Protein AF-A0A142JHS7-F1 (afdb_monomer_lite)

Sequence (77 aa):
MTPQIAAEKADQLIGQYVRELGAYGDRDMVRQALIMLISKAALGIECVAGLERTTKILMETALNVATVVEKRKEPQS

Organism: NCBI:txid1796606

Structure (mmCIF, N/CA/C/O backbone):
data_AF-A0A142JHS7-F1
#
_entry.id   AF-A0A142JHS7-F1
#
loop_
_atom_site.group_PDB
_atom_site.id
_atom_site.type_symbol
_atom_site.label_atom_id
_atom_site.label_alt_id
_atom_site.label_comp_id
_atom_site.label_asym_id
_atom_site.label_entity_id
_atom_site.label_seq_id
_atom_site.pdbx_PDB_ins_code
_atom_site.Cartn_x
_atom_site.Cartn_y
_atom_site.Cartn_z
_atom_site.occupancy
_atom_site.B_iso_or_equiv
_atom_site.auth_seq_id
_atom_site.auth_comp_id
_atom_site.auth_asym_id
_atom_site.auth_atom_id
_atom_site.pdbx_PDB_model_num
ATOM 1 N N . MET A 1 1 ? 15.099 13.064 -3.925 1.00 63.59 1 MET A N 1
ATOM 2 C CA . MET A 1 1 ? 13.655 13.107 -3.604 1.00 63.59 1 MET A CA 1
ATOM 3 C C . MET A 1 1 ? 13.521 12.926 -2.101 1.00 63.59 1 MET A C 1
ATOM 5 O O . MET A 1 1 ? 14.165 12.022 -1.583 1.00 63.59 1 MET A O 1
ATOM 9 N N . THR A 1 2 ? 12.802 13.798 -1.392 1.00 85.25 2 THR A N 1
ATOM 10 C CA . THR A 1 2 ? 12.574 13.625 0.055 1.00 85.25 2 THR A CA 1
ATOM 11 C C . THR A 1 2 ? 11.434 12.621 0.292 1.00 85.25 2 THR A C 1
ATOM 13 O O . THR A 1 2 ? 10.603 12.446 -0.605 1.00 85.25 2 THR A O 1
ATOM 16 N N . PRO A 1 3 ? 11.352 11.972 1.471 1.00 83.75 3 PRO A N 1
ATOM 17 C CA . PRO A 1 3 ? 10.248 11.062 1.797 1.00 83.75 3 PRO A CA 1
ATOM 18 C C . PRO A 1 3 ? 8.863 11.709 1.656 1.00 83.75 3 PRO A C 1
ATOM 20 O O . PRO A 1 3 ? 7.937 11.077 1.162 1.00 83.75 3 PRO A O 1
ATOM 23 N N . GLN A 1 4 ? 8.748 12.991 2.009 1.00 85.88 4 GLN A N 1
ATOM 24 C CA . GLN A 1 4 ? 7.507 13.759 1.909 1.00 85.88 4 GLN A CA 1
ATOM 25 C C . GLN A 1 4 ? 7.024 13.905 0.457 1.00 85.88 4 GLN A C 1
ATOM 27 O O . GLN A 1 4 ? 5.881 13.591 0.145 1.00 85.88 4 GLN A O 1
ATOM 32 N N . ILE A 1 5 ? 7.925 14.287 -0.455 1.00 81.06 5 ILE A N 1
ATOM 33 C CA . ILE A 1 5 ? 7.607 14.422 -1.886 1.00 81.06 5 ILE A CA 1
ATOM 34 C C . ILE A 1 5 ? 7.240 13.055 -2.492 1.00 81.06 5 ILE A C 1
ATOM 36 O O . ILE A 1 5 ? 6.429 12.970 -3.412 1.00 81.06 5 ILE A O 1
ATOM 40 N N . ALA A 1 6 ? 7.838 11.967 -1.991 1.00 77.62 6 ALA A N 1
ATOM 41 C CA . ALA A 1 6 ? 7.492 10.610 -2.414 1.00 77.62 6 ALA A CA 1
ATOM 42 C C . ALA A 1 6 ? 6.091 10.196 -1.959 1.00 77.62 6 ALA A C 1
ATOM 44 O O . ALA A 1 6 ? 5.352 9.630 -2.764 1.00 77.62 6 ALA A O 1
ATOM 45 N N . ALA A 1 7 ? 5.714 10.525 -0.722 1.00 78.06 7 ALA A N 1
ATOM 46 C CA . ALA A 1 7 ? 4.373 10.279 -0.203 1.00 78.06 7 ALA A CA 1
ATOM 47 C C . ALA A 1 7 ? 3.309 11.041 -1.010 1.00 78.06 7 ALA A C 1
ATOM 49 O O . ALA A 1 7 ? 2.380 10.431 -1.528 1.00 78.06 7 ALA A O 1
ATOM 50 N N . GLU A 1 8 ? 3.508 12.341 -1.234 1.00 87.81 8 GLU A N 1
ATOM 51 C CA . GLU A 1 8 ? 2.574 13.175 -2.006 1.00 87.81 8 GLU A CA 1
ATOM 52 C C . GLU A 1 8 ? 2.381 12.664 -3.439 1.00 87.81 8 GLU A C 1
ATOM 54 O O . GLU A 1 8 ? 1.265 12.630 -3.962 1.00 87.81 8 GLU A O 1
ATOM 59 N N . LYS A 1 9 ? 3.465 12.218 -4.083 1.00 86.25 9 LYS A N 1
ATOM 60 C CA . LYS A 1 9 ? 3.393 11.649 -5.431 1.00 86.25 9 LYS A CA 1
ATOM 61 C C . LYS A 1 9 ? 2.668 10.300 -5.449 1.00 86.25 9 LYS A C 1
ATOM 63 O O . LYS A 1 9 ? 1.938 10.025 -6.400 1.00 86.25 9 LYS A O 1
ATOM 68 N N . ALA A 1 10 ? 2.851 9.466 -4.425 1.00 82.25 10 ALA A N 1
ATOM 69 C CA . ALA A 1 10 ? 2.121 8.208 -4.297 1.00 82.25 10 ALA A CA 1
ATOM 70 C C . ALA A 1 10 ? 0.612 8.456 -4.141 1.00 82.25 10 ALA A C 1
ATOM 72 O O . ALA A 1 10 ? -0.179 7.838 -4.854 1.00 82.25 10 ALA A O 1
ATOM 73 N N . ASP A 1 11 ? 0.221 9.418 -3.302 1.00 87.44 11 ASP A N 1
ATOM 74 C CA . ASP A 1 11 ? -1.182 9.799 -3.109 1.00 87.44 11 ASP A CA 1
ATOM 75 C C . ASP A 1 11 ? -1.824 10.292 -4.415 1.00 87.44 11 ASP A C 1
ATOM 77 O O . ASP A 1 11 ? -2.942 9.897 -4.756 1.00 87.44 11 ASP A O 1
ATOM 81 N N . GLN A 1 12 ? -1.101 11.104 -5.194 1.00 88.00 12 GLN A N 1
ATOM 82 C CA . GLN A 1 12 ? -1.564 11.571 -6.504 1.00 88.00 12 GLN A CA 1
ATOM 83 C C . GLN A 1 12 ? -1.802 10.417 -7.486 1.00 88.00 12 GLN A C 1
ATOM 85 O O . GLN A 1 12 ? -2.847 10.384 -8.139 1.00 88.00 12 GLN A O 1
ATOM 90 N N . LEU A 1 13 ? -0.867 9.466 -7.575 1.00 86.50 13 LEU A N 1
ATOM 91 C CA . LEU A 1 13 ? -0.970 8.312 -8.475 1.00 86.50 13 LEU A CA 1
ATOM 92 C C . LEU A 1 13 ? -2.125 7.383 -8.082 1.00 86.50 13 LEU A C 1
ATOM 94 O O . LEU A 1 13 ? -2.897 6.965 -8.944 1.00 86.50 13 LEU A O 1
ATOM 98 N N . ILE A 1 14 ? -2.299 7.113 -6.785 1.00 86.69 14 ILE A N 1
ATOM 99 C CA . ILE A 1 14 ? -3.431 6.324 -6.279 1.00 86.69 14 ILE A CA 1
ATOM 100 C C . ILE A 1 14 ? -4.752 7.039 -6.590 1.00 86.69 14 ILE A C 1
ATOM 102 O O . ILE A 1 14 ? -5.689 6.426 -7.103 1.00 86.69 14 ILE A O 1
ATOM 106 N N . GLY A 1 15 ? -4.829 8.347 -6.333 1.00 86.06 15 GLY A N 1
ATOM 107 C CA . GLY A 1 15 ? -6.018 9.149 -6.619 1.00 86.06 15 GLY A CA 1
ATOM 108 C C . GLY A 1 15 ? -6.339 9.264 -8.113 1.00 86.06 15 GLY A C 1
ATOM 109 O O . GLY A 1 15 ? -7.505 9.401 -8.486 1.00 86.06 15 GLY A O 1
ATOM 110 N N . GLN A 1 16 ? -5.333 9.214 -8.987 1.00 88.69 16 GLN A N 1
ATOM 111 C CA . GLN A 1 16 ? -5.531 9.123 -10.433 1.00 88.69 16 GLN A CA 1
ATOM 112 C C . GLN A 1 16 ? -6.094 7.751 -10.823 1.00 88.69 16 GLN A C 1
ATOM 114 O O . GLN A 1 16 ? -7.135 7.695 -11.471 1.00 88.69 16 GLN A O 1
ATOM 119 N N . TYR A 1 17 ? -5.484 6.665 -10.349 1.00 84.69 17 TYR A N 1
ATOM 120 C CA . TYR A 1 17 ? -5.936 5.302 -10.630 1.00 84.69 17 TYR A CA 1
ATOM 121 C C . TYR A 1 17 ? -7.393 5.055 -10.207 1.00 84.69 17 TYR A C 1
ATOM 123 O O . TYR A 1 17 ? -8.198 4.517 -10.963 1.00 84.69 17 TYR A O 1
ATOM 131 N N . VAL A 1 18 ? -7.770 5.513 -9.010 1.00 86.81 18 VAL A N 1
ATOM 132 C CA . VAL A 1 18 ? -9.151 5.427 -8.508 1.00 86.81 18 VAL A CA 1
ATOM 133 C C . VAL A 1 18 ? -10.136 6.192 -9.402 1.00 86.81 18 VAL A C 1
ATOM 135 O O . VAL A 1 18 ? -11.260 5.732 -9.609 1.00 86.81 18 VAL A O 1
ATOM 138 N N . ARG A 1 19 ? -9.732 7.348 -9.946 1.00 87.88 19 ARG A N 1
ATOM 139 C CA . ARG A 1 19 ? -10.556 8.116 -10.893 1.00 87.88 19 ARG A CA 1
ATOM 140 C C . ARG A 1 19 ? -10.707 7.394 -12.228 1.00 87.88 19 ARG A C 1
ATOM 142 O O . ARG A 1 19 ? -11.817 7.331 -12.742 1.00 87.88 19 ARG A O 1
ATOM 149 N N . GLU A 1 20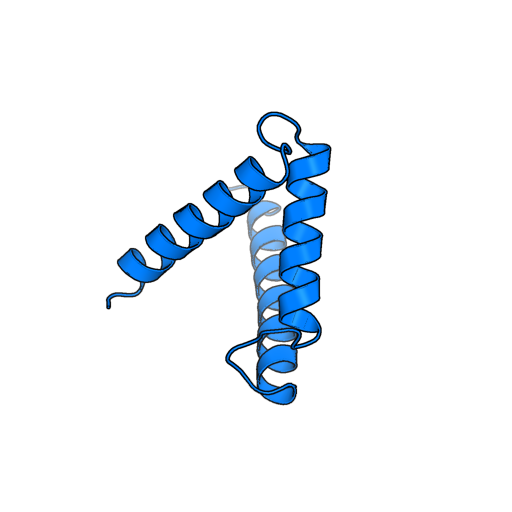 ? -9.6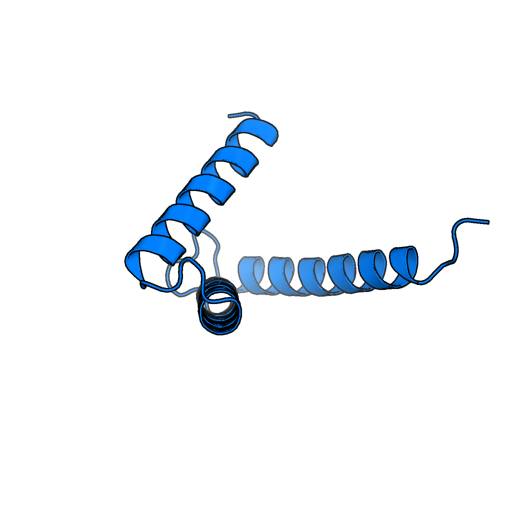27 6.827 -12.756 1.00 87.38 20 GLU A N 1
ATOM 150 C CA . GLU A 1 20 ? -9.630 6.070 -14.017 1.00 87.38 20 GLU A CA 1
ATOM 151 C C . GLU A 1 20 ? -10.498 4.807 -13.941 1.00 87.38 20 GLU A C 1
ATOM 153 O O . GLU A 1 20 ? -11.168 4.462 -14.910 1.00 87.38 20 GLU A O 1
ATOM 158 N N . LEU A 1 21 ? -10.571 4.166 -12.772 1.00 84.25 21 LEU A N 1
ATOM 159 C CA . LEU A 1 21 ? -11.488 3.050 -12.515 1.00 84.25 21 LEU A CA 1
ATOM 160 C C . LEU A 1 21 ? -12.968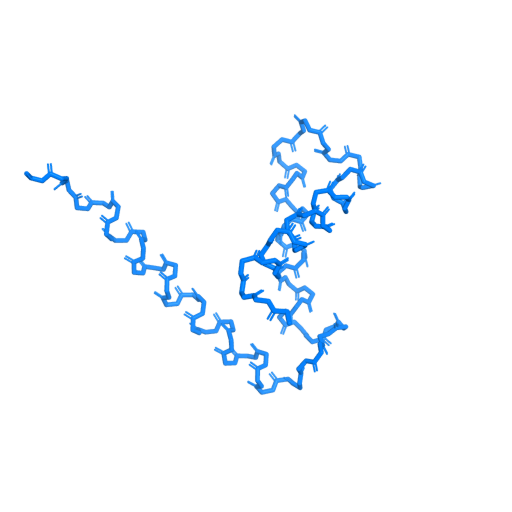 3.461 -12.409 1.00 84.25 21 LEU A C 1
ATOM 162 O O . LEU A 1 21 ? -13.822 2.594 -12.236 1.00 84.25 21 LEU A O 1
ATOM 166 N N . GLY A 1 22 ? -13.287 4.759 -12.442 1.00 85.56 22 GLY A N 1
ATOM 167 C CA . GLY A 1 22 ? -14.644 5.257 -12.202 1.00 85.56 22 GLY A CA 1
ATOM 168 C C . GLY A 1 22 ? -15.127 5.058 -10.760 1.00 85.56 22 GLY A C 1
ATOM 169 O O . GLY A 1 22 ? -16.309 5.214 -10.484 1.00 85.56 22 GLY A O 1
ATOM 170 N N . ALA A 1 23 ? -14.222 4.733 -9.832 1.00 84.31 23 ALA A N 1
ATOM 171 C CA . ALA A 1 23 ? -14.544 4.439 -8.437 1.00 84.31 23 ALA A CA 1
ATOM 172 C C . ALA A 1 23 ? -14.713 5.705 -7.576 1.00 84.31 23 ALA A C 1
ATOM 174 O O . ALA A 1 23 ? -15.077 5.628 -6.404 1.00 84.31 23 ALA A O 1
ATOM 175 N N . TYR A 1 24 ? -14.409 6.889 -8.114 1.00 80.38 24 TYR A N 1
ATOM 176 C CA . TYR A 1 24 ? -14.429 8.132 -7.345 1.00 80.38 24 TYR A CA 1
ATOM 177 C C . TYR A 1 24 ? -15.846 8.482 -6.860 1.00 80.38 24 TYR A C 1
ATOM 179 O O . TYR A 1 24 ? -16.766 8.625 -7.657 1.00 80.38 24 TYR A O 1
ATOM 187 N N . GLY A 1 25 ? -16.008 8.655 -5.545 1.00 83.38 25 GLY A N 1
ATOM 188 C CA . GLY A 1 25 ? -17.308 8.894 -4.904 1.00 83.38 25 GLY A CA 1
ATOM 189 C C . GLY A 1 25 ? -18.012 7.623 -4.411 1.00 83.38 25 GLY A C 1
ATOM 190 O O . GLY A 1 25 ? -18.902 7.727 -3.569 1.00 83.38 25 GLY A O 1
ATOM 191 N N . ASP A 1 26 ? -17.559 6.439 -4.832 1.00 88.75 26 ASP A N 1
ATOM 192 C CA . ASP A 1 26 ? -18.054 5.145 -4.360 1.00 88.75 26 ASP A CA 1
ATOM 193 C C . ASP A 1 26 ? -17.052 4.514 -3.378 1.00 88.75 26 ASP A C 1
ATOM 195 O O . ASP A 1 26 ? -15.969 4.051 -3.742 1.00 88.75 26 ASP A O 1
ATOM 199 N N . ARG A 1 27 ? -17.412 4.483 -2.089 1.00 87.94 27 ARG A N 1
ATOM 200 C CA . ARG A 1 27 ? -16.522 3.968 -1.034 1.00 87.94 27 ARG A CA 1
ATOM 201 C C . ARG A 1 27 ? -16.196 2.483 -1.195 1.00 87.94 27 ARG A C 1
ATOM 203 O O . ARG A 1 27 ? -15.107 2.069 -0.793 1.00 87.94 27 ARG A O 1
ATOM 210 N N . ASP A 1 28 ? -17.122 1.681 -1.713 1.00 83.62 28 ASP A N 1
ATOM 211 C CA . ASP A 1 28 ? -16.918 0.246 -1.896 1.00 83.62 28 ASP A CA 1
ATOM 212 C C . ASP A 1 28 ? -15.960 -0.008 -3.063 1.00 83.62 28 ASP A C 1
ATOM 214 O O . ASP A 1 28 ? -15.001 -0.772 -2.913 1.00 83.62 28 ASP A O 1
ATOM 218 N N . MET A 1 29 ? -16.139 0.700 -4.181 1.00 79.94 29 MET A N 1
ATOM 219 C CA . MET A 1 29 ? -15.231 0.596 -5.327 1.00 79.94 29 MET A CA 1
ATOM 220 C C . MET A 1 29 ? -13.830 1.128 -5.007 1.00 79.94 29 MET A C 1
ATOM 222 O O . MET A 1 29 ? -12.840 0.498 -5.380 1.00 79.94 29 MET A O 1
ATOM 226 N N . VAL A 1 30 ? -13.714 2.229 -4.250 1.00 85.12 30 VAL A N 1
ATOM 227 C CA . VAL A 1 30 ? -12.412 2.731 -3.767 1.00 85.12 30 VAL A CA 1
ATOM 228 C C . VAL A 1 30 ? -11.706 1.672 -2.923 1.00 85.12 30 VAL A C 1
ATOM 230 O O . VAL A 1 30 ? -10.520 1.409 -3.121 1.00 85.12 30 VAL A O 1
ATOM 233 N N . ARG A 1 31 ? -12.426 1.023 -1.999 1.00 83.81 31 ARG A N 1
ATOM 234 C CA . ARG A 1 31 ? -11.861 -0.045 -1.163 1.00 83.81 31 ARG A CA 1
ATOM 235 C C . ARG A 1 31 ? -11.344 -1.202 -2.016 1.00 83.81 31 ARG A C 1
ATOM 237 O O . ARG A 1 31 ? -10.233 -1.671 -1.786 1.00 83.81 31 ARG A O 1
ATOM 244 N N . GLN A 1 32 ? -12.122 -1.649 -3.001 1.00 79.88 32 GLN A N 1
ATOM 245 C CA . GLN A 1 32 ? -11.717 -2.731 -3.902 1.00 79.88 32 GLN A CA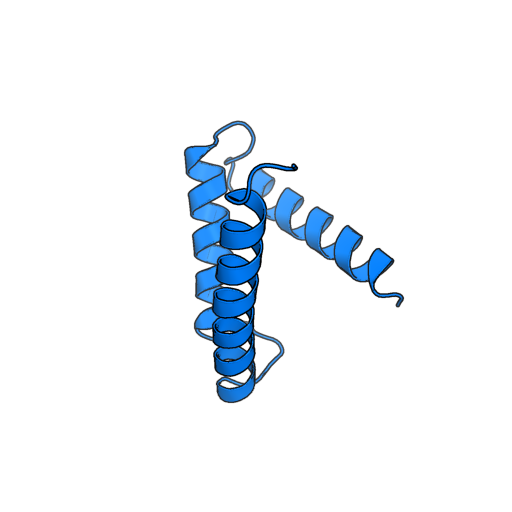 1
ATOM 246 C C . GLN A 1 32 ? -10.490 -2.353 -4.745 1.00 79.88 32 GLN A C 1
ATOM 248 O O . GLN A 1 32 ? -9.573 -3.163 -4.882 1.00 79.88 32 GLN A O 1
ATOM 253 N N . ALA A 1 33 ? -10.421 -1.114 -5.242 1.00 83.50 33 ALA A N 1
ATOM 254 C CA . ALA A 1 33 ? -9.264 -0.606 -5.978 1.00 83.50 33 ALA A CA 1
ATOM 255 C C . ALA A 1 33 ? -7.984 -0.626 -5.126 1.00 83.50 33 ALA A C 1
ATOM 257 O O . ALA A 1 33 ? -6.938 -1.081 -5.593 1.00 83.50 33 ALA A O 1
ATOM 258 N N . LEU A 1 34 ? -8.072 -0.198 -3.862 1.00 84.25 34 LEU A N 1
ATOM 259 C CA . LEU A 1 34 ? -6.948 -0.238 -2.923 1.00 84.25 34 LEU A CA 1
ATOM 260 C C . LEU A 1 34 ? -6.517 -1.674 -2.600 1.00 84.25 34 LEU A C 1
ATOM 262 O O . LEU A 1 34 ? -5.322 -1.962 -2.611 1.00 84.25 34 LEU A O 1
ATOM 266 N N . ILE A 1 35 ? -7.470 -2.585 -2.369 1.00 82.69 35 ILE A N 1
ATOM 267 C CA . ILE A 1 35 ? -7.174 -4.011 -2.156 1.00 82.69 35 ILE A CA 1
ATOM 268 C C . ILE A 1 35 ? -6.410 -4.573 -3.357 1.00 82.69 35 ILE A C 1
ATOM 270 O O . ILE A 1 35 ? -5.365 -5.190 -3.177 1.00 82.69 35 ILE A O 1
ATOM 274 N N . MET A 1 36 ? -6.875 -4.307 -4.579 1.00 80.44 36 MET A N 1
ATOM 275 C CA . MET A 1 36 ? -6.212 -4.767 -5.798 1.00 80.44 36 MET A CA 1
ATOM 276 C C . MET A 1 36 ? -4.786 -4.216 -5.936 1.00 80.44 36 MET A C 1
ATOM 278 O O . MET A 1 36 ? -3.889 -4.971 -6.308 1.00 80.44 36 MET A O 1
ATOM 282 N N . LEU A 1 37 ? -4.553 -2.931 -5.641 1.00 80.81 37 LEU A N 1
ATOM 283 C CA . LEU A 1 37 ? -3.206 -2.345 -5.675 1.00 80.81 37 LEU A CA 1
ATOM 284 C C . LEU A 1 37 ? -2.269 -3.030 -4.673 1.00 80.81 37 LEU A C 1
ATOM 286 O O . LEU A 1 37 ? -1.148 -3.393 -5.028 1.00 80.81 37 LEU A O 1
ATOM 290 N N . ILE A 1 38 ? -2.750 -3.271 -3.450 1.00 79.75 38 ILE A N 1
ATOM 291 C CA . ILE A 1 38 ? -2.000 -3.997 -2.417 1.00 79.75 38 ILE A CA 1
ATOM 292 C C . ILE A 1 38 ? -1.714 -5.433 -2.877 1.00 79.7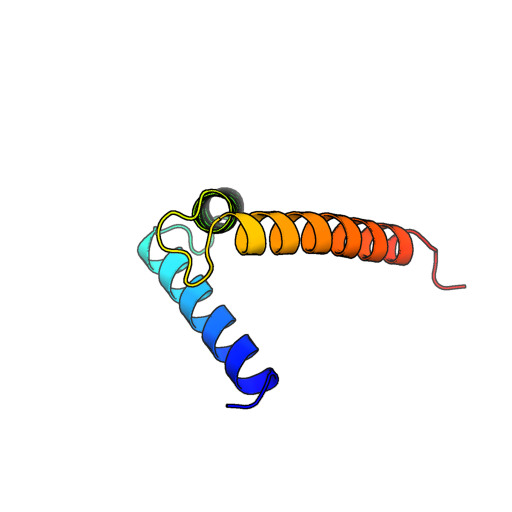5 38 ILE A C 1
ATOM 294 O O . ILE A 1 38 ? -0.586 -5.901 -2.745 1.00 79.75 38 ILE A O 1
ATOM 298 N N . SER A 1 39 ? -2.693 -6.125 -3.466 1.00 75.25 39 SER A N 1
ATOM 299 C CA . SER A 1 39 ? -2.521 -7.488 -3.981 1.00 75.25 39 SER A CA 1
ATOM 300 C C . SER A 1 39 ? -1.536 -7.564 -5.152 1.00 75.25 39 SER A C 1
ATOM 302 O O . SER A 1 39 ? -0.721 -8.480 -5.192 1.00 75.25 39 SER A O 1
ATOM 304 N N . LYS A 1 40 ? -1.559 -6.605 -6.087 1.00 75.19 40 LYS A N 1
ATOM 305 C CA . LYS A 1 40 ? -0.586 -6.527 -7.193 1.00 75.19 40 LYS A CA 1
ATOM 306 C C . LYS A 1 40 ? 0.829 -6.326 -6.666 1.00 75.19 40 LYS A C 1
ATOM 308 O O . LYS A 1 40 ? 1.726 -7.084 -7.035 1.00 75.19 40 LYS A O 1
ATOM 313 N N . ALA A 1 41 ? 0.992 -5.373 -5.746 1.00 73.75 41 ALA A N 1
ATOM 314 C CA . ALA A 1 41 ? 2.259 -5.149 -5.067 1.00 73.75 41 ALA A CA 1
ATOM 315 C C . ALA A 1 41 ? 2.727 -6.427 -4.367 1.00 73.75 41 ALA A C 1
ATOM 317 O O . ALA A 1 41 ? 3.882 -6.799 -4.521 1.00 73.75 41 ALA A O 1
ATOM 318 N N . ALA A 1 42 ? 1.824 -7.133 -3.680 1.00 69.69 42 ALA A N 1
ATOM 319 C CA . ALA A 1 42 ? 2.142 -8.340 -2.935 1.00 69.69 42 ALA A CA 1
ATOM 320 C C . ALA A 1 42 ? 2.594 -9.523 -3.800 1.00 69.69 42 ALA A C 1
ATOM 322 O O . ALA A 1 42 ? 3.515 -10.248 -3.432 1.00 69.69 42 ALA A O 1
ATOM 323 N N . LEU A 1 43 ? 1.950 -9.712 -4.950 1.00 70.81 43 LEU A N 1
ATOM 324 C CA . LEU A 1 43 ? 2.258 -10.790 -5.888 1.00 70.81 43 LEU A CA 1
ATOM 325 C C . LEU A 1 43 ? 3.505 -10.502 -6.739 1.00 70.81 43 LEU A C 1
ATOM 327 O O . LEU A 1 43 ? 3.876 -11.324 -7.573 1.00 70.81 43 LEU A O 1
ATOM 331 N N . GLY A 1 44 ? 4.139 -9.337 -6.569 1.00 66.12 44 GLY A N 1
ATOM 332 C CA . GLY A 1 44 ? 5.268 -8.919 -7.397 1.00 66.12 44 GLY A CA 1
ATOM 333 C C . GLY A 1 44 ? 4.876 -8.594 -8.842 1.00 66.12 44 GLY A C 1
ATOM 334 O O . GLY A 1 44 ? 5.756 -8.407 -9.681 1.00 66.12 44 GLY A O 1
ATOM 335 N N . ILE A 1 45 ? 3.576 -8.513 -9.146 1.00 63.03 45 ILE A N 1
ATOM 336 C CA . ILE A 1 45 ? 3.072 -8.151 -10.471 1.00 63.03 45 ILE A CA 1
ATOM 337 C C . ILE A 1 45 ? 3.342 -6.653 -10.632 1.00 63.03 45 ILE A C 1
ATOM 339 O O . ILE A 1 45 ? 2.614 -5.831 -10.083 1.00 63.03 45 ILE A O 1
ATOM 343 N N . GLU A 1 46 ? 4.430 -6.327 -11.334 1.00 61.50 46 GLU A N 1
ATOM 344 C CA . GLU A 1 46 ? 4.965 -4.966 -11.517 1.00 61.50 46 GLU A CA 1
ATOM 345 C C . GLU A 1 46 ? 5.569 -4.318 -10.255 1.00 61.50 46 GLU A C 1
ATOM 347 O O . GLU A 1 46 ? 5.617 -3.093 -10.131 1.00 61.50 46 GLU A O 1
ATOM 352 N N . CYS A 1 47 ? 6.080 -5.113 -9.307 1.00 58.38 47 CYS A N 1
ATOM 353 C CA . CYS A 1 47 ? 6.827 -4.551 -8.180 1.00 58.38 47 CYS A CA 1
ATOM 354 C C . CYS A 1 47 ? 8.277 -4.225 -8.579 1.00 58.38 47 CYS A C 1
ATOM 356 O O . CYS A 1 47 ? 8.969 -5.035 -9.190 1.00 58.38 47 CYS A O 1
ATOM 358 N N . VAL A 1 48 ? 8.772 -3.051 -8.169 1.00 59.12 48 VAL A N 1
ATOM 359 C CA . VAL A 1 48 ? 10.180 -2.632 -8.358 1.00 59.12 48 VAL A CA 1
ATOM 360 C C . VAL A 1 48 ? 11.145 -3.507 -7.536 1.00 59.12 48 VAL A C 1
ATOM 362 O O . VAL A 1 48 ? 12.349 -3.534 -7.784 1.00 59.12 48 VAL A O 1
ATOM 365 N N . ALA A 1 49 ? 10.626 -4.224 -6.537 1.00 61.69 49 ALA A N 1
ATOM 366 C CA . ALA A 1 49 ? 11.383 -5.103 -5.661 1.00 61.69 49 ALA A CA 1
ATOM 367 C C . ALA A 1 49 ? 11.167 -6.581 -6.025 1.00 61.69 49 ALA A C 1
ATOM 369 O O . ALA A 1 49 ? 10.058 -7.000 -6.347 1.00 61.69 49 ALA A O 1
ATOM 370 N N . GLY A 1 50 ? 12.221 -7.396 -5.905 1.00 69.62 50 GLY A N 1
ATOM 371 C CA . GLY A 1 50 ? 12.107 -8.852 -6.036 1.00 69.62 50 GLY A CA 1
ATOM 372 C C . GLY A 1 50 ? 11.139 -9.464 -5.011 1.00 69.62 50 GLY A C 1
ATOM 373 O O . GLY A 1 50 ? 10.828 -8.850 -3.987 1.00 69.62 50 GLY A O 1
ATOM 374 N N . LEU A 1 51 ? 10.680 -10.690 -5.277 1.00 73.81 51 LEU A N 1
ATOM 375 C CA . LEU A 1 51 ? 9.636 -11.375 -4.503 1.00 73.81 51 LEU A CA 1
ATOM 376 C C . LEU A 1 51 ? 9.929 -11.437 -2.992 1.00 73.81 51 LEU A C 1
ATOM 378 O O . LEU A 1 51 ? 9.065 -11.104 -2.191 1.00 73.81 51 LEU A O 1
ATOM 382 N N . GLU A 1 52 ? 11.153 -11.785 -2.585 1.00 79.88 52 GLU A N 1
ATOM 383 C CA . GLU A 1 52 ? 11.534 -11.866 -1.163 1.00 79.88 52 GLU A CA 1
ATOM 384 C C . GLU A 1 52 ? 11.403 -10.522 -0.438 1.00 79.88 52 GLU A C 1
ATOM 386 O O . GLU A 1 52 ? 10.859 -10.435 0.666 1.00 79.88 52 GLU A O 1
ATOM 391 N N . ARG A 1 53 ? 11.875 -9.447 -1.080 1.00 73.56 53 ARG A N 1
ATOM 392 C CA . ARG A 1 53 ? 11.797 -8.091 -0.531 1.00 73.56 53 ARG A CA 1
ATOM 393 C C . ARG A 1 53 ? 10.350 -7.614 -0.462 1.00 73.56 53 ARG A C 1
ATOM 395 O O . ARG A 1 53 ? 9.977 -6.977 0.517 1.00 73.56 53 ARG A O 1
ATOM 402 N N . THR A 1 54 ? 9.546 -7.960 -1.461 1.00 73.00 54 THR A N 1
ATOM 403 C CA . THR A 1 54 ? 8.105 -7.700 -1.485 1.00 73.00 54 THR A CA 1
ATOM 404 C C . THR A 1 54 ? 7.402 -8.387 -0.316 1.00 73.00 54 THR A C 1
ATOM 406 O O . THR A 1 54 ? 6.747 -7.714 0.477 1.00 73.00 54 THR A O 1
ATOM 409 N N . THR A 1 55 ? 7.611 -9.693 -0.129 1.00 77.19 55 THR A N 1
ATOM 410 C CA . THR A 1 55 ? 7.040 -10.455 0.991 1.00 77.19 55 THR A CA 1
ATOM 411 C C . THR A 1 55 ? 7.415 -9.847 2.340 1.00 77.19 55 THR A C 1
ATOM 413 O O . THR A 1 55 ? 6.545 -9.644 3.187 1.00 77.19 55 THR A O 1
ATOM 416 N N . LYS A 1 56 ? 8.689 -9.479 2.529 1.00 80.31 56 LYS A N 1
ATOM 417 C CA . LYS A 1 56 ? 9.150 -8.824 3.759 1.00 80.31 56 LYS A CA 1
ATOM 418 C C . LYS A 1 56 ? 8.415 -7.504 4.021 1.00 80.31 56 LYS A C 1
ATOM 420 O O . LYS A 1 56 ? 7.923 -7.302 5.128 1.00 80.31 56 LYS A O 1
ATOM 425 N N . ILE A 1 57 ? 8.285 -6.645 3.006 1.00 78.19 57 ILE A N 1
ATOM 426 C CA . ILE A 1 57 ? 7.576 -5.359 3.120 1.00 78.19 57 ILE A CA 1
ATOM 427 C C . ILE A 1 57 ? 6.112 -5.571 3.527 1.00 78.19 57 ILE A C 1
ATOM 429 O O . ILE A 1 57 ? 5.605 -4.845 4.383 1.00 78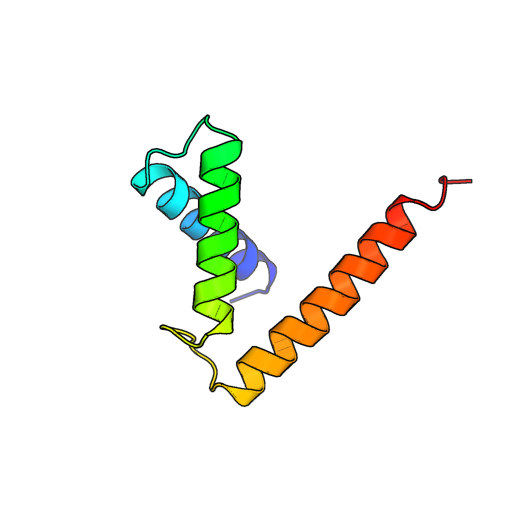.19 57 ILE A O 1
ATOM 433 N N . LEU A 1 58 ? 5.426 -6.570 2.963 1.00 80.50 58 LEU A N 1
ATOM 434 C CA . LEU A 1 58 ? 4.036 -6.870 3.326 1.00 80.50 58 LEU A CA 1
ATOM 435 C C . LEU A 1 58 ? 3.903 -7.318 4.783 1.00 80.50 58 LEU A C 1
ATOM 437 O O . LEU A 1 58 ? 3.005 -6.854 5.482 1.00 80.50 58 LEU A O 1
ATOM 441 N N . MET A 1 59 ? 4.790 -8.207 5.242 1.00 83.12 59 MET A N 1
ATOM 442 C CA . MET A 1 59 ? 4.778 -8.701 6.623 1.00 83.12 59 MET A CA 1
ATOM 443 C C . MET A 1 59 ? 5.039 -7.564 7.616 1.00 83.12 59 MET A C 1
ATOM 445 O O . MET A 1 59 ? 4.303 -7.416 8.592 1.00 83.12 59 MET A O 1
ATOM 449 N N . GLU A 1 60 ? 6.033 -6.716 7.339 1.00 84.62 60 GLU A N 1
ATOM 450 C CA . GLU A 1 60 ? 6.321 -5.520 8.139 1.00 84.62 60 GLU A CA 1
ATOM 451 C C . GLU A 1 60 ? 5.131 -4.549 8.140 1.00 84.62 60 GLU A C 1
ATOM 453 O O . GLU A 1 60 ? 4.755 -4.020 9.186 1.00 84.62 60 GLU A O 1
ATOM 458 N N . THR A 1 61 ? 4.477 -4.361 6.991 1.00 82.25 61 THR A N 1
ATOM 459 C CA . THR A 1 61 ? 3.279 -3.516 6.876 1.00 82.25 61 THR A CA 1
ATOM 460 C C . THR A 1 61 ? 2.128 -4.057 7.722 1.00 82.25 61 THR A C 1
ATOM 462 O O . THR A 1 61 ? 1.508 -3.289 8.455 1.00 82.25 61 THR A O 1
ATOM 465 N N . ALA A 1 62 ? 1.857 -5.365 7.681 1.00 83.94 62 ALA A N 1
ATOM 466 C CA . ALA A 1 62 ? 0.799 -5.987 8.475 1.00 83.94 62 ALA A CA 1
ATOM 467 C C . ALA A 1 62 ? 1.025 -5.800 9.986 1.00 83.94 62 ALA A C 1
ATOM 469 O O . ALA A 1 62 ? 0.101 -5.414 10.706 1.00 83.94 62 ALA A O 1
ATOM 470 N N . LEU A 1 63 ? 2.263 -5.997 10.456 1.00 85.50 63 LEU A N 1
ATOM 471 C CA . LEU A 1 63 ? 2.647 -5.769 11.854 1.00 85.50 63 LEU A CA 1
ATOM 472 C C . LEU A 1 63 ? 2.487 -4.298 12.265 1.00 85.50 63 LEU A C 1
ATOM 474 O O . LEU A 1 63 ? 1.939 -3.999 13.331 1.00 85.50 63 LEU A O 1
ATOM 478 N N . ASN A 1 64 ? 2.918 -3.369 11.411 1.00 83.31 64 ASN A N 1
ATOM 479 C CA . ASN A 1 64 ? 2.797 -1.935 11.668 1.00 83.31 64 ASN A CA 1
ATOM 480 C C . ASN A 1 64 ? 1.332 -1.488 11.727 1.00 83.31 64 ASN A C 1
ATOM 482 O O . ASN A 1 64 ? 0.953 -0.740 12.628 1.00 83.31 64 ASN A O 1
ATOM 486 N N . VAL A 1 65 ? 0.491 -1.974 10.808 1.00 84.50 65 VAL A N 1
ATOM 487 C CA . VAL A 1 65 ? -0.952 -1.696 10.810 1.00 84.50 65 VAL A CA 1
ATOM 488 C C . VAL A 1 65 ? -1.598 -2.224 12.087 1.00 84.50 65 VAL A C 1
ATOM 490 O O . VAL A 1 65 ? -2.315 -1.469 12.741 1.00 84.50 65 VAL A O 1
ATOM 493 N N . ALA A 1 66 ? -1.312 -3.468 12.485 1.00 85.50 66 ALA A N 1
ATOM 494 C CA . ALA A 1 66 ? -1.822 -4.034 13.734 1.00 85.50 66 ALA A CA 1
ATOM 495 C C . ALA A 1 66 ? -1.424 -3.172 14.943 1.00 85.50 66 ALA A C 1
ATOM 497 O O . ALA A 1 66 ? -2.274 -2.800 15.747 1.00 85.50 66 ALA A O 1
ATOM 498 N N . THR A 1 67 ? -0.158 -2.753 15.009 1.00 87.44 67 THR A N 1
ATOM 499 C CA . THR A 1 67 ? 0.351 -1.870 16.071 1.00 87.44 67 THR A CA 1
ATOM 500 C C . THR A 1 67 ? -0.386 -0.529 16.112 1.00 87.44 67 THR A C 1
ATOM 502 O O . THR A 1 67 ? -0.747 -0.047 17.183 1.00 87.44 67 THR A O 1
ATOM 505 N N . VAL A 1 68 ? -0.628 0.099 14.956 1.00 87.62 68 VAL A N 1
ATOM 506 C CA . VAL A 1 68 ? -1.371 1.368 14.877 1.00 87.62 68 VAL A CA 1
ATOM 507 C C . VAL A 1 68 ? -2.828 1.188 15.296 1.00 87.62 68 VAL A C 1
ATOM 509 O O . VAL A 1 68 ? -3.378 2.060 15.965 1.00 87.62 68 VAL A O 1
ATOM 512 N N . VAL A 1 69 ? -3.459 0.079 14.910 1.00 90.12 69 VAL A N 1
ATOM 513 C CA . VAL A 1 69 ? -4.836 -0.239 15.303 1.00 90.12 69 VAL A CA 1
ATOM 514 C C . VAL A 1 69 ? -4.938 -0.404 16.816 1.00 90.12 69 VAL A C 1
ATOM 516 O O . VAL A 1 69 ? -5.828 0.196 17.410 1.00 90.12 69 VAL A O 1
ATOM 519 N N . GLU A 1 70 ? -4.019 -1.136 17.446 1.00 87.75 70 GLU A N 1
ATOM 520 C CA . GLU A 1 70 ? -3.992 -1.289 18.906 1.00 87.75 70 GLU A CA 1
ATOM 521 C C . GLU A 1 70 ? -3.792 0.058 19.616 1.00 87.75 70 GLU A C 1
ATOM 523 O O . GLU A 1 70 ? -4.594 0.419 20.473 1.00 87.75 70 GLU A O 1
ATOM 528 N N . LYS A 1 71 ? -2.844 0.887 19.161 1.00 84.88 71 LYS A N 1
ATOM 529 C CA . LYS A 1 71 ? -2.646 2.249 19.700 1.00 84.88 71 LYS A CA 1
ATOM 530 C C . LYS A 1 71 ? -3.877 3.151 19.588 1.00 84.88 71 LYS A C 1
ATOM 532 O O . LYS A 1 71 ? -4.026 4.084 20.364 1.00 84.88 71 LYS A O 1
ATOM 537 N N . ARG A 1 72 ? -4.737 2.928 18.591 1.00 83.81 72 ARG A N 1
ATOM 538 C CA . ARG A 1 72 ? -5.989 3.686 18.416 1.00 83.81 72 ARG A CA 1
ATOM 539 C C . ARG A 1 72 ? -7.138 3.154 19.274 1.00 83.81 72 ARG A C 1
ATOM 541 O O . ARG A 1 72 ? -8.136 3.855 19.412 1.00 83.81 72 ARG A O 1
ATOM 548 N N . LYS A 1 73 ? -7.029 1.928 19.794 1.00 77.25 73 LYS A N 1
ATOM 549 C CA . LYS A 1 73 ? -7.998 1.334 20.727 1.00 77.25 73 LYS A CA 1
ATOM 550 C C . LYS A 1 73 ? -7.722 1.727 22.175 1.00 77.25 73 LYS A C 1
ATOM 552 O O . LYS A 1 73 ? -8.650 1.698 22.978 1.00 77.25 73 LYS A O 1
ATOM 557 N N . GLU A 1 74 ? -6.484 2.088 22.508 1.00 66.19 74 GLU A N 1
ATOM 558 C CA . GLU A 1 74 ? -6.159 2.666 23.810 1.00 66.19 74 GLU A CA 1
ATOM 559 C C . GLU A 1 74 ? -6.866 4.031 23.940 1.00 66.19 74 GLU A C 1
ATOM 561 O O . GLU A 1 74 ? -6.620 4.926 23.123 1.00 66.19 74 GLU A O 1
ATOM 566 N N . PRO A 1 75 ? -7.788 4.214 24.907 1.00 55.59 75 PRO A N 1
ATOM 567 C CA . PRO A 1 75 ? -8.389 5.517 25.143 1.00 55.59 75 PRO A CA 1
ATOM 568 C C . PRO A 1 75 ? -7.271 6.488 25.516 1.00 55.59 75 PRO A C 1
ATOM 570 O O . PRO A 1 75 ? -6.467 6.193 26.403 1.00 55.59 75 PRO A O 1
ATOM 573 N N . GLN A 1 76 ? -7.214 7.635 24.833 1.00 57.88 76 GLN A N 1
ATOM 574 C CA . GLN A 1 76 ? -6.345 8.735 25.243 1.00 57.88 76 GLN A CA 1
ATOM 575 C C . GLN A 1 76 ? -6.749 9.113 26.671 1.00 57.88 76 GLN A C 1
ATOM 577 O O . GLN A 1 76 ? -7.823 9.678 26.877 1.00 57.88 76 GLN A O 1
ATOM 582 N N . SER A 1 77 ? -5.948 8.658 27.635 1.00 51.62 77 SER A N 1
ATOM 583 C CA . SER A 1 77 ? -6.105 8.934 29.064 1.00 51.62 77 SER A CA 1
ATOM 584 C C . SER A 1 77 ? -5.717 10.371 29.373 1.00 51.62 77 SER A C 1
ATOM 586 O O . SER A 1 77 ? -4.763 10.863 28.727 1.00 51.62 77 SER A O 1
#

Foldseek 3Di:
DDPVVVVVVVVVVLVVQCVVQVNPPPPVSSVVSVVVVLVCLQVVVVHPDDNVVSPVVVVVVVVVVVVVVVVVVPPPD

pLDDT: mean 79.27, std 9.09, range [51.62, 90.12]

Secondary structure (DSSP, 8-state):
--HHHHHHHHHHHHHHHHHHTT-TT-HHHHHHHHHHHHHHHHTTTT-SS-HHHHHHHHHHHHHHHHHHHHHHHS---

Radius of gyration: 15.05 Å; chains: 1; bounding box: 32×26×43 Å